Protein AF-A0A3M7BA31-F1 (afdb_monomer)

Solvent-accessible surface area (backbone atoms only — not comparable to full-atom values): 5776 Å² total; per-residue (Å²): 134,56,75,64,58,54,54,52,52,49,52,52,50,72,76,36,94,59,83,62,41,79,58,81,80,62,82,85,58,55,74,66,54,52,54,49,51,53,52,56,43,31,75,67,68,28,41,41,45,36,78,24,45,73,70,44,44,60,58,44,39,76,75,59,31,45,80,77,47,79,47,83,46,100,91,43,79,58,30,33,39,27,36,36,77,23,64,74,75,66,68,80,74,72,82,127

Sequence (96 aa):
MTQLATKMNKARQEANAGRFVYYRAIHHLFKHMMSFGCNVVDSFFLPPWIEASPEGNLLDKSFGSYVLEIKHEKDLEDYANMRRNPRALQYSSRKL

Secondary structure (DSSP, 8-state):
--HHHHHHHHHHHHH-SS--EE----TTS-HHHHHHHHHHHHHTT-PEEEEE-HHHHHHHHHTTEEEEEEEEETTEEEEEEEEE--GGGGGGG---

Nearest PDB structures (foldseek):
  3efa-assembly1_A-2  TM=8.137E-01  e=2.240E-02  Lactiplantibacillus plantarum WCFS1
  1xeb-assembly8_H  TM=7.809E-01  e=1.406E-02  Pseudomonas aeruginosa
  1xeb-assembly6_F  TM=7.574E-01  e=1.717E-02  Pseudomonas aeruginosa
  1b6b-assembly2_B  TM=7.900E-01  e=4.475E-01  Ovis aries
  1kuy-assembly1_A  TM=5.490E-01  e=2.014E-01  Ovis aries

Mean predicted aligned error: 8.69 Å

Organism: Hortaea werneckii (NCBI:txid91943)

pLDDT: mean 74.61, std 11.61, range [40.31, 89.38]

Structure (mmCIF, N/CA/C/O backbone):
data_AF-A0A3M7BA31-F1
#
_entry.id   AF-A0A3M7BA31-F1
#
loop_
_atom_site.group_PDB
_atom_site.id
_atom_site.type_symbol
_atom_site.label_atom_id
_atom_site.label_alt_id
_atom_site.label_comp_id
_atom_site.label_asym_id
_atom_site.label_en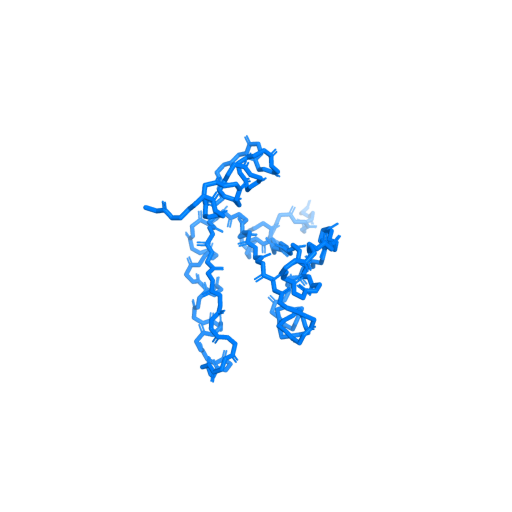tity_id
_atom_site.label_seq_id
_atom_site.pdbx_PDB_ins_code
_atom_site.Cartn_x
_atom_site.Cartn_y
_atom_site.Cartn_z
_atom_site.occupancy
_atom_site.B_iso_or_equiv
_atom_site.auth_seq_id
_atom_site.auth_comp_id
_atom_site.auth_asym_id
_atom_site.auth_atom_id
_atom_site.pdbx_PDB_model_num
ATOM 1 N N . MET A 1 1 ? 22.593 -5.330 3.880 1.00 52.59 1 MET A N 1
ATOM 2 C CA . MET A 1 1 ? 21.474 -4.712 3.129 1.00 52.59 1 MET A CA 1
ATOM 3 C C . MET A 1 1 ? 22.054 -3.848 2.022 1.00 52.59 1 MET A C 1
ATOM 5 O O . MET A 1 1 ? 23.065 -3.204 2.265 1.00 52.59 1 MET A O 1
ATOM 9 N N . THR A 1 2 ? 21.473 -3.869 0.823 1.00 70.25 2 THR A N 1
ATOM 10 C CA . THR A 1 2 ? 21.936 -3.065 -0.321 1.00 70.25 2 THR A CA 1
ATOM 11 C C . THR A 1 2 ? 21.647 -1.575 -0.103 1.00 70.25 2 THR A C 1
ATOM 13 O O . THR A 1 2 ? 20.703 -1.222 0.603 1.00 70.25 2 THR A O 1
ATOM 16 N N . GLN A 1 3 ? 22.434 -0.689 -0.724 1.00 74.12 3 GLN A N 1
ATOM 17 C CA . GLN A 1 3 ? 22.260 0.772 -0.639 1.00 74.12 3 GLN A CA 1
ATOM 18 C C . GLN A 1 3 ? 20.843 1.217 -1.053 1.00 74.12 3 GLN A C 1
ATOM 20 O O . GLN A 1 3 ? 20.269 2.126 -0.452 1.00 74.12 3 GLN A O 1
ATOM 25 N N . LEU A 1 4 ? 20.247 0.506 -2.016 1.00 67.00 4 LEU A N 1
ATOM 26 C CA . LEU A 1 4 ? 18.865 0.692 -2.454 1.00 67.00 4 LEU A CA 1
ATOM 27 C C . LEU A 1 4 ? 17.851 0.408 -1.334 1.00 67.00 4 LEU A C 1
ATOM 29 O O . LEU A 1 4 ? 16.989 1.240 -1.064 1.00 67.00 4 LEU A O 1
ATOM 33 N N . ALA A 1 5 ? 17.982 -0.718 -0.623 1.00 65.50 5 ALA A N 1
ATOM 34 C CA . ALA A 1 5 ? 17.063 -1.079 0.459 1.00 65.50 5 ALA A CA 1
ATOM 35 C C . ALA A 1 5 ? 17.063 -0.037 1.593 1.00 65.50 5 ALA A C 1
ATOM 37 O O . ALA A 1 5 ? 16.010 0.280 2.146 1.00 65.50 5 ALA A O 1
ATOM 38 N N . THR A 1 6 ? 18.226 0.542 1.904 1.00 73.94 6 THR A N 1
ATOM 39 C CA . THR A 1 6 ? 18.350 1.627 2.889 1.00 73.94 6 THR A CA 1
ATOM 40 C C . THR A 1 6 ? 17.642 2.900 2.425 1.00 73.94 6 THR A C 1
ATOM 42 O O . THR A 1 6 ? 16.896 3.499 3.199 1.00 73.94 6 THR A O 1
ATOM 45 N N . LYS A 1 7 ? 17.823 3.295 1.156 1.00 73.25 7 LYS A N 1
ATOM 46 C CA . LYS A 1 7 ? 17.159 4.468 0.565 1.00 73.25 7 LYS A CA 1
ATOM 47 C C . LYS A 1 7 ? 15.634 4.311 0.575 1.00 73.25 7 LYS A C 1
ATOM 49 O O . LYS A 1 7 ? 14.931 5.222 1.005 1.00 73.25 7 LYS A O 1
ATOM 54 N N . MET A 1 8 ? 15.133 3.138 0.185 1.00 73.06 8 MET A N 1
ATOM 55 C CA . MET A 1 8 ? 13.699 2.838 0.202 1.00 73.06 8 MET A CA 1
ATOM 56 C C . MET A 1 8 ? 13.134 2.836 1.628 1.00 73.06 8 MET A C 1
ATOM 58 O O . MET A 1 8 ? 12.096 3.438 1.877 1.00 73.06 8 MET A O 1
ATOM 62 N N . ASN A 1 9 ? 13.833 2.228 2.594 1.00 74.81 9 ASN A N 1
ATOM 63 C CA . ASN A 1 9 ? 13.411 2.254 3.999 1.00 74.81 9 ASN A CA 1
ATOM 64 C C . ASN A 1 9 ? 13.321 3.676 4.559 1.00 74.81 9 ASN A C 1
ATOM 66 O O . ASN A 1 9 ? 12.354 3.990 5.251 1.00 74.81 9 ASN A O 1
ATOM 70 N N . LYS A 1 10 ? 14.291 4.538 4.238 1.00 78.56 10 LYS A N 1
ATOM 71 C CA . LYS A 1 10 ? 14.270 5.940 4.662 1.00 78.56 10 LYS A CA 1
ATOM 72 C C . LYS A 1 10 ? 13.070 6.681 4.068 1.00 78.56 10 LYS A C 1
ATOM 74 O O . LYS A 1 10 ? 12.327 7.311 4.810 1.00 78.56 10 LYS A O 1
ATOM 79 N N . ALA A 1 11 ? 12.814 6.508 2.770 1.00 75.81 11 ALA A N 1
ATOM 80 C CA . ALA A 1 11 ? 11.649 7.099 2.112 1.00 75.81 11 ALA A CA 1
ATOM 81 C C . ALA A 1 11 ? 10.320 6.622 2.730 1.00 75.81 11 ALA A C 1
ATOM 83 O O . ALA A 1 11 ? 9.404 7.420 2.916 1.00 75.81 11 ALA A O 1
ATOM 84 N N . ARG A 1 12 ? 10.218 5.337 3.107 1.00 77.81 12 ARG A N 1
ATOM 85 C CA . ARG A 1 12 ? 9.044 4.804 3.821 1.00 77.81 12 ARG A CA 1
ATOM 86 C C . ARG A 1 12 ? 8.861 5.477 5.176 1.00 77.81 12 ARG A C 1
ATOM 88 O O . ARG A 1 12 ? 7.743 5.846 5.511 1.00 77.81 12 ARG A O 1
ATOM 95 N N . GLN A 1 13 ? 9.929 5.642 5.951 1.00 79.75 13 GLN A N 1
ATOM 96 C CA . GLN A 1 13 ? 9.856 6.301 7.258 1.00 79.75 13 GLN A CA 1
ATOM 97 C C . GLN A 1 13 ? 9.460 7.777 7.130 1.00 79.75 13 GLN A C 1
ATOM 99 O O . GLN A 1 13 ? 8.576 8.230 7.847 1.00 79.75 13 GLN A O 1
ATOM 104 N N . GLU A 1 14 ? 10.045 8.509 6.182 1.00 81.69 14 GLU A N 1
ATOM 105 C CA . GLU A 1 14 ? 9.722 9.922 5.933 1.00 81.69 14 GLU A CA 1
ATOM 106 C C . GLU A 1 14 ? 8.260 10.113 5.496 1.00 81.69 14 GLU A C 1
ATOM 108 O O . GLU A 1 14 ? 7.589 11.037 5.951 1.00 81.69 14 GLU A O 1
ATOM 113 N N . ALA A 1 15 ? 7.728 9.205 4.672 1.00 74.50 15 ALA A N 1
ATOM 114 C CA . ALA A 1 15 ? 6.344 9.261 4.202 1.00 74.50 15 ALA A CA 1
ATOM 115 C C . ALA A 1 15 ? 5.306 8.784 5.239 1.00 74.50 15 ALA A C 1
ATOM 117 O O . ALA A 1 15 ? 4.097 8.913 5.019 1.00 74.50 15 ALA A O 1
ATOM 118 N N . ASN A 1 16 ? 5.739 8.206 6.363 1.00 74.75 16 ASN A N 1
ATOM 119 C CA . ASN A 1 16 ? 4.862 7.677 7.404 1.00 74.75 16 ASN A CA 1
ATOM 120 C C . ASN A 1 16 ? 5.243 8.272 8.767 1.00 74.75 16 ASN A C 1
ATOM 122 O O . ASN A 1 16 ? 6.016 7.689 9.517 1.00 74.75 16 ASN A O 1
ATOM 126 N N . ALA A 1 17 ? 4.615 9.394 9.137 1.00 70.69 17 ALA A N 1
ATOM 127 C CA . ALA A 1 17 ? 4.803 10.033 10.447 1.00 70.69 17 ALA A CA 1
ATOM 128 C C . ALA A 1 17 ? 4.354 9.168 11.653 1.00 70.69 17 ALA A C 1
ATOM 130 O O . ALA A 1 17 ? 4.584 9.538 12.802 1.00 70.69 17 ALA A O 1
ATOM 131 N N . GLY A 1 18 ? 3.703 8.024 11.409 1.00 76.38 18 GLY A N 1
ATOM 132 C CA . GLY A 1 18 ? 3.213 7.091 12.425 1.00 76.38 18 GLY A CA 1
ATOM 133 C C . GLY A 1 18 ? 3.595 5.640 12.127 1.00 76.38 18 GLY A C 1
ATOM 134 O O . GLY A 1 18 ? 4.251 5.338 11.132 1.00 76.38 1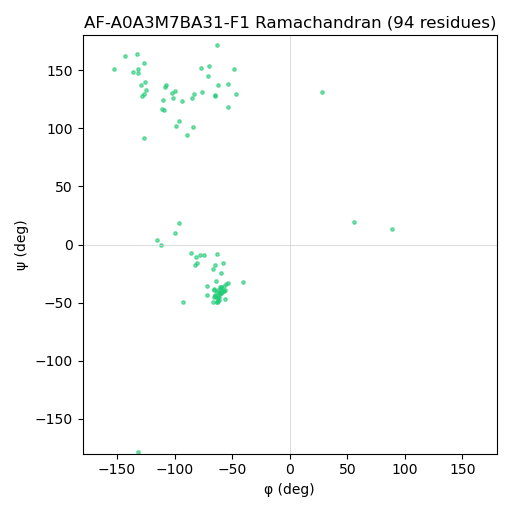8 GLY A O 1
ATOM 135 N N . ARG A 1 19 ? 3.164 4.716 12.996 1.00 78.25 19 ARG A N 1
ATOM 136 C CA . ARG A 1 19 ? 3.376 3.274 12.794 1.00 78.25 19 ARG A CA 1
ATOM 137 C C . ARG A 1 19 ? 2.667 2.814 11.516 1.00 78.25 19 ARG A C 1
ATOM 139 O O . ARG A 1 19 ? 1.523 3.187 11.270 1.00 78.25 19 ARG A O 1
ATOM 146 N N . PHE A 1 20 ? 3.335 1.977 10.735 1.00 77.69 20 PHE A N 1
ATOM 147 C CA . PHE A 1 20 ? 2.808 1.398 9.503 1.00 77.69 20 PHE A CA 1
ATOM 148 C C . PHE A 1 20 ? 3.296 -0.043 9.362 1.00 77.69 20 PHE A C 1
ATOM 150 O O . PHE A 1 20 ? 4.264 -0.445 10.014 1.00 77.69 20 PHE A O 1
ATOM 157 N N . VAL A 1 21 ? 2.636 -0.816 8.503 1.00 78.62 21 VAL A N 1
ATOM 158 C CA . VAL A 1 21 ? 3.107 -2.150 8.108 1.00 78.62 21 VAL A CA 1
ATOM 159 C C . VAL A 1 21 ? 3.568 -2.083 6.661 1.00 78.62 21 VAL A C 1
ATOM 161 O O . VAL A 1 21 ? 2.812 -1.685 5.781 1.00 78.62 21 VAL A O 1
ATOM 164 N N . TYR A 1 22 ? 4.811 -2.473 6.400 1.00 75.62 22 TYR A N 1
ATOM 165 C CA . TYR A 1 22 ? 5.273 -2.709 5.037 1.00 75.62 22 TYR A CA 1
ATOM 166 C C . TYR A 1 22 ? 5.091 -4.185 4.715 1.00 75.62 22 TYR A C 1
ATOM 168 O O . TYR A 1 22 ? 5.638 -5.037 5.417 1.00 75.62 22 TYR A O 1
ATOM 176 N N . TYR A 1 23 ? 4.354 -4.494 3.654 1.00 71.69 23 TYR A N 1
ATOM 177 C CA . TYR A 1 23 ? 4.356 -5.838 3.093 1.00 71.69 23 TYR A CA 1
ATOM 178 C C . TYR A 1 23 ? 4.615 -5.752 1.596 1.00 71.69 23 TYR A C 1
ATOM 180 O O . TYR A 1 23 ? 4.076 -4.898 0.895 1.00 71.69 23 TYR A O 1
ATOM 188 N N . ARG A 1 24 ? 5.469 -6.651 1.111 1.00 65.38 24 ARG A N 1
ATOM 189 C CA . ARG A 1 24 ? 5.741 -6.798 -0.312 1.00 65.38 24 ARG A CA 1
ATOM 190 C C . ARG A 1 24 ? 4.855 -7.918 -0.832 1.00 65.38 24 ARG A C 1
ATOM 192 O O . ARG A 1 24 ? 5.090 -9.084 -0.518 1.00 65.38 24 ARG A O 1
ATOM 199 N N . ALA A 1 25 ? 3.815 -7.561 -1.575 1.00 60.22 25 ALA A N 1
ATOM 200 C CA . ALA A 1 25 ? 3.015 -8.541 -2.288 1.00 60.22 25 ALA A CA 1
ATOM 201 C C . ALA A 1 25 ? 3.883 -9.219 -3.355 1.00 60.22 25 ALA A C 1
ATOM 203 O O . ALA A 1 25 ? 4.536 -8.548 -4.151 1.00 60.22 25 ALA A O 1
ATOM 204 N N . ILE A 1 26 ? 3.895 -10.551 -3.379 1.00 58.62 26 ILE A N 1
ATOM 205 C CA . ILE A 1 26 ? 4.356 -11.300 -4.548 1.00 58.62 26 ILE A CA 1
ATOM 206 C C . ILE A 1 26 ? 3.112 -11.490 -5.412 1.00 58.62 26 ILE A C 1
ATOM 208 O O . ILE A 1 26 ? 2.334 -12.414 -5.180 1.00 58.62 26 ILE A O 1
ATOM 212 N N . HIS A 1 27 ? 2.899 -10.589 -6.375 1.00 56.81 27 HIS A N 1
ATOM 213 C CA . HIS A 1 27 ? 1.683 -10.534 -7.203 1.00 56.81 27 HIS A CA 1
ATOM 214 C C . HIS A 1 27 ? 1.394 -11.832 -7.984 1.00 56.81 27 HIS A C 1
ATOM 216 O O . HIS A 1 27 ? 0.265 -12.043 -8.418 1.00 56.81 27 HIS A O 1
ATOM 222 N N . HIS A 1 28 ? 2.375 -12.735 -8.114 1.00 53.38 28 HIS A N 1
ATOM 223 C CA . HIS A 1 28 ? 2.229 -14.031 -8.788 1.00 53.38 28 HIS A CA 1
ATOM 224 C C . HIS A 1 28 ? 1.579 -15.135 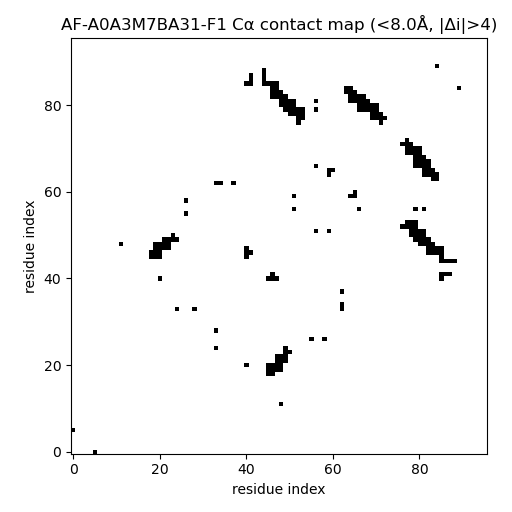-7.939 1.00 53.38 28 HIS A C 1
ATOM 226 O O . HIS A 1 28 ? 1.147 -16.142 -8.498 1.00 53.38 28 HIS A O 1
ATOM 232 N N . LEU A 1 29 ? 1.481 -14.983 -6.612 1.00 54.31 29 LEU A N 1
ATOM 233 C CA . LEU A 1 29 ? 0.797 -15.968 -5.773 1.00 54.31 29 LEU A CA 1
ATOM 234 C C . LEU A 1 29 ? -0.627 -15.500 -5.454 1.00 54.31 29 LEU A C 1
ATOM 236 O O . LEU A 1 29 ? -0.833 -14.645 -4.605 1.00 54.31 29 LEU A O 1
ATOM 240 N N . PHE A 1 30 ? -1.583 -16.096 -6.174 1.00 63.38 30 PHE A N 1
ATOM 241 C CA . PHE A 1 30 ? -3.027 -16.225 -5.929 1.00 63.38 30 PHE A CA 1
ATOM 242 C C . PHE A 1 30 ? -3.741 -15.140 -5.091 1.00 63.38 30 PHE A C 1
ATOM 244 O O . PHE A 1 30 ? -3.435 -14.896 -3.929 1.00 63.38 30 PHE A O 1
ATOM 251 N N . LYS A 1 31 ? -4.870 -14.637 -5.614 1.00 69.88 31 LYS A N 1
ATOM 252 C CA . LYS A 1 31 ? -5.835 -13.722 -4.953 1.00 69.88 31 LYS A CA 1
ATOM 253 C C . LYS A 1 31 ? -6.125 -14.036 -3.465 1.00 69.88 31 LYS A C 1
ATOM 255 O O . LYS A 1 31 ? -6.346 -13.123 -2.672 1.00 69.88 31 LYS A O 1
ATOM 260 N N . HIS A 1 32 ? -6.094 -15.311 -3.076 1.00 72.81 32 HIS A N 1
ATOM 261 C CA . HIS A 1 32 ? -6.272 -15.769 -1.694 1.00 72.81 32 HIS A CA 1
ATOM 262 C C . HIS A 1 32 ? -5.147 -15.318 -0.746 1.00 72.81 32 HIS A C 1
ATOM 264 O O . HIS A 1 32 ? -5.433 -14.923 0.381 1.00 72.81 32 HIS A O 1
ATOM 270 N N . MET A 1 33 ? -3.888 -15.308 -1.195 1.00 75.25 33 MET A N 1
ATOM 271 C CA . MET A 1 33 ? -2.757 -14.838 -0.388 1.00 75.25 33 MET A CA 1
ATOM 272 C C . MET A 1 33 ? -2.773 -13.324 -0.205 1.00 75.25 33 MET A C 1
ATOM 274 O O . MET A 1 33 ? -2.483 -12.850 0.890 1.00 75.25 33 MET A O 1
ATOM 278 N N . MET A 1 34 ? -3.197 -12.574 -1.225 1.00 78.31 34 MET A N 1
ATOM 279 C CA . MET A 1 34 ? -3.453 -11.137 -1.083 1.00 78.31 34 MET A CA 1
ATOM 280 C C . MET A 1 34 ? -4.550 -10.871 -0.054 1.00 78.31 34 MET A C 1
ATOM 282 O O . MET A 1 34 ? -4.349 -10.085 0.868 1.00 78.31 34 MET A O 1
ATOM 286 N N . SER A 1 35 ? -5.675 -11.590 -0.137 1.00 80.81 35 SER A N 1
ATOM 287 C CA . SER A 1 35 ? -6.745 -11.465 0.857 1.00 80.81 35 SER A CA 1
ATOM 288 C C . SER A 1 35 ? -6.266 -11.802 2.272 1.00 80.81 35 SER A C 1
ATOM 290 O O . SER A 1 35 ? -6.640 -11.109 3.217 1.00 80.81 35 SER A O 1
ATOM 292 N N . PHE A 1 36 ? -5.457 -12.853 2.430 1.00 81.56 36 PHE A N 1
ATOM 293 C CA . PHE A 1 36 ? -4.868 -13.221 3.715 1.00 81.56 36 PHE A CA 1
ATOM 294 C C . PHE A 1 36 ? -3.938 -12.120 4.236 1.00 81.56 36 PHE A C 1
ATOM 296 O O . PHE A 1 36 ? -4.115 -11.666 5.363 1.00 81.56 36 PHE A O 1
ATOM 303 N N . GLY A 1 37 ? -3.012 -11.630 3.406 1.00 80.69 37 GLY A N 1
ATOM 304 C CA . GLY A 1 37 ? -2.103 -10.540 3.757 1.00 80.69 37 GLY A CA 1
ATOM 305 C C . GLY A 1 37 ? -2.851 -9.281 4.192 1.00 80.69 37 GLY A C 1
ATOM 306 O O . GLY A 1 37 ? -2.567 -8.735 5.256 1.00 80.69 37 GLY A O 1
ATOM 307 N N . CYS A 1 38 ? -3.878 -8.870 3.444 1.00 81.50 38 CYS A N 1
ATOM 308 C CA . CYS A 1 38 ? -4.721 -7.736 3.816 1.00 81.50 38 CYS A CA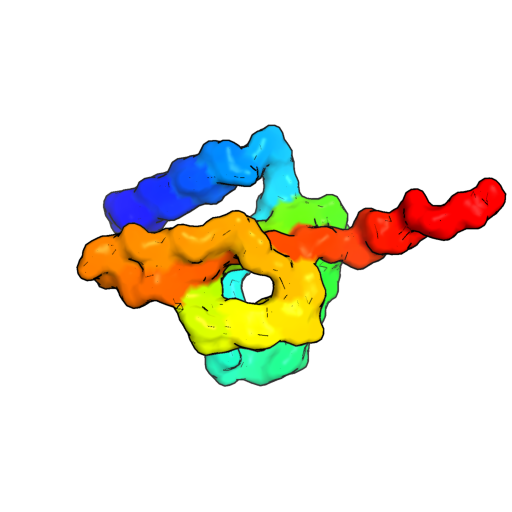 1
ATOM 309 C C . CYS A 1 38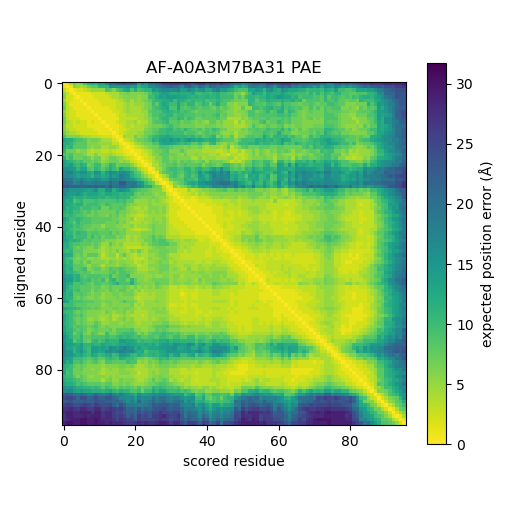 ? -5.437 -7.949 5.160 1.00 81.50 38 CYS A C 1
ATOM 311 O O . CYS A 1 38 ? -5.472 -7.025 5.969 1.00 81.50 38 CYS A O 1
ATOM 313 N N . ASN A 1 39 ? -5.969 -9.149 5.429 1.00 82.94 39 ASN A N 1
ATOM 314 C CA . ASN A 1 39 ? -6.619 -9.466 6.707 1.00 82.94 39 ASN A CA 1
ATOM 315 C C . ASN A 1 39 ? -5.623 -9.443 7.884 1.00 82.94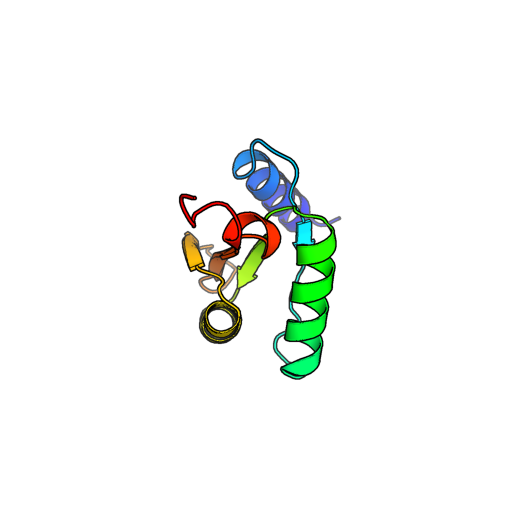 39 ASN A C 1
ATOM 317 O O . ASN A 1 39 ? -5.954 -8.960 8.969 1.00 82.94 39 ASN A O 1
ATOM 321 N N . VAL A 1 40 ? -4.398 -9.934 7.670 1.00 81.88 40 VAL A N 1
ATOM 322 C CA . VAL A 1 40 ? -3.322 -9.883 8.670 1.00 81.88 40 VAL A CA 1
ATOM 323 C C . VAL A 1 40 ? -2.973 -8.432 8.983 1.00 81.88 40 VAL A C 1
ATOM 325 O O . VAL A 1 40 ? -2.971 -8.051 10.149 1.00 81.88 40 VAL A O 1
ATOM 328 N N . VAL A 1 41 ? -2.759 -7.594 7.965 1.00 81.62 41 VAL A N 1
ATOM 329 C CA . VAL A 1 41 ? -2.475 -6.166 8.173 1.00 81.62 41 VAL A CA 1
ATOM 330 C C . VAL A 1 41 ? -3.636 -5.450 8.865 1.00 81.62 41 VAL A C 1
ATOM 332 O O . VAL A 1 41 ? -3.405 -4.674 9.791 1.00 81.62 41 VAL A O 1
ATOM 335 N N . ASP A 1 42 ? -4.879 -5.734 8.468 1.00 81.94 42 ASP A N 1
ATOM 336 C CA . ASP A 1 42 ? -6.070 -5.149 9.093 1.00 81.94 42 ASP A CA 1
ATOM 337 C C . ASP A 1 42 ? -6.133 -5.440 10.596 1.00 81.94 42 ASP A C 1
ATOM 339 O O . ASP A 1 42 ? -6.537 -4.571 11.368 1.00 81.94 42 ASP A O 1
ATOM 343 N N . SER A 1 43 ? -5.685 -6.627 11.015 1.00 82.56 43 SER A N 1
ATOM 344 C CA . SER A 1 43 ? -5.653 -7.044 12.424 1.00 82.56 43 SER A CA 1
ATOM 345 C C . SER A 1 43 ? -4.674 -6.225 13.268 1.00 82.56 43 SER A C 1
ATOM 347 O O . SER A 1 43 ? -4.825 -6.151 14.484 1.00 82.56 43 SER A O 1
ATOM 349 N N . PHE A 1 44 ? -3.686 -5.581 12.638 1.00 78.88 44 PHE A N 1
ATOM 350 C CA . PHE A 1 44 ? -2.766 -4.671 13.319 1.00 78.88 44 PHE A CA 1
ATOM 351 C C . PHE A 1 44 ? -3.303 -3.242 13.426 1.00 78.88 44 PHE A C 1
ATOM 353 O O . PHE A 1 44 ? -2.679 -2.429 14.101 1.00 78.88 44 PHE A O 1
ATOM 360 N N . PHE A 1 45 ? -4.440 -2.917 12.797 1.00 81.06 45 PHE A N 1
ATOM 361 C CA . PHE A 1 45 ? -5.022 -1.566 12.787 1.00 81.06 45 PHE A CA 1
ATOM 362 C C . PHE A 1 45 ? -4.061 -0.481 12.260 1.00 81.06 45 PHE A C 1
ATOM 364 O O . PHE A 1 45 ? -4.261 0.708 12.503 1.00 81.06 45 PHE A O 1
ATOM 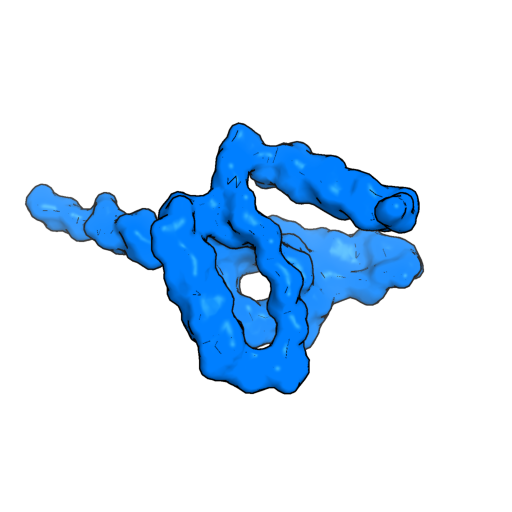371 N N . LEU A 1 46 ? -3.022 -0.879 11.521 1.00 78.25 46 LEU A N 1
ATOM 372 C CA . LEU A 1 46 ? -2.014 0.014 10.960 1.00 78.25 46 LEU A CA 1
ATOM 373 C C . LEU A 1 46 ? -2.200 0.131 9.446 1.00 78.25 46 LEU A C 1
ATOM 375 O O . LEU A 1 46 ? -2.414 -0.887 8.783 1.00 78.25 46 LEU A O 1
ATOM 379 N N . PRO A 1 47 ? -2.096 1.341 8.871 1.00 80.19 47 PRO A N 1
ATOM 380 C CA . PRO A 1 47 ? -2.178 1.503 7.429 1.00 80.19 47 PRO A CA 1
ATOM 381 C C . PRO A 1 47 ? -0.982 0.805 6.759 1.00 80.19 47 PRO A C 1
ATOM 383 O O . PRO A 1 47 ? 0.164 1.062 7.149 1.00 80.19 47 PRO A O 1
ATOM 386 N N . PRO A 1 48 ? -1.203 -0.075 5.764 1.00 81.44 48 PRO A N 1
ATOM 387 C CA . PRO A 1 48 ? -0.103 -0.628 4.997 1.00 81.44 48 PRO A CA 1
ATOM 388 C C . PRO A 1 48 ? 0.522 0.405 4.071 1.00 81.44 48 PRO A C 1
ATOM 390 O O . PRO A 1 48 ? -0.184 1.208 3.458 1.00 81.44 48 PRO A O 1
ATOM 393 N N . TRP A 1 49 ? 1.837 0.291 3.906 1.00 84.75 49 TRP A N 1
ATOM 394 C CA . TRP A 1 49 ? 2.583 0.885 2.805 1.00 84.75 49 TRP A CA 1
ATOM 395 C C . TRP A 1 49 ? 2.889 -0.185 1.761 1.00 84.75 49 TRP A C 1
ATOM 397 O O . TRP A 1 49 ? 3.465 -1.224 2.096 1.00 84.75 49 TRP A O 1
ATOM 407 N N . ILE A 1 50 ? 2.522 0.081 0.510 1.00 84.56 50 ILE A N 1
ATOM 408 C CA . ILE A 1 50 ? 2.656 -0.854 -0.607 1.00 84.56 50 ILE A CA 1
ATOM 409 C C . ILE A 1 50 ? 3.457 -0.166 -1.711 1.00 84.56 50 ILE A C 1
ATOM 411 O O . ILE A 1 50 ? 3.165 0.967 -2.076 1.00 84.56 50 ILE A O 1
ATOM 415 N N . GLU A 1 51 ? 4.448 -0.864 -2.248 1.00 85.06 51 GLU A N 1
ATOM 416 C CA . GLU A 1 51 ? 5.162 -0.475 -3.466 1.00 85.06 51 GLU A CA 1
ATOM 417 C C . GLU A 1 51 ? 4.779 -1.473 -4.552 1.00 85.06 51 GLU A C 1
ATOM 419 O O . GLU A 1 51 ? 5.047 -2.670 -4.412 1.00 85.06 51 GLU A O 1
ATOM 424 N N . ALA A 1 52 ? 4.122 -0.995 -5.603 1.00 80.81 52 ALA A N 1
ATOM 425 C CA . ALA A 1 52 ? 3.574 -1.840 -6.653 1.00 80.81 52 ALA A CA 1
ATOM 426 C C . ALA A 1 52 ? 4.074 -1.405 -8.031 1.00 80.81 52 ALA A C 1
ATOM 428 O O . ALA A 1 52 ? 4.133 -0.211 -8.320 1.00 80.81 52 ALA A O 1
ATOM 429 N N . SER A 1 53 ? 4.380 -2.377 -8.895 1.00 80.88 53 SER A N 1
ATOM 430 C CA . SER A 1 53 ? 4.556 -2.121 -10.329 1.00 80.88 53 SER A CA 1
ATOM 431 C C . SER A 1 53 ? 3.236 -1.624 -10.949 1.00 80.88 53 SER A C 1
ATOM 433 O O . SER A 1 53 ? 2.185 -1.674 -10.289 1.00 80.88 53 SER A O 1
ATOM 435 N N . PRO A 1 54 ? 3.233 -1.180 -12.216 1.00 79.19 54 PRO A N 1
ATOM 436 C CA . PRO A 1 54 ? 2.012 -0.758 -12.897 1.00 79.19 54 PRO A CA 1
ATOM 437 C C . PRO A 1 54 ? 0.937 -1.859 -12.915 1.00 79.19 54 PRO A C 1
ATOM 439 O O . PRO A 1 54 ? -0.240 -1.582 -12.672 1.00 79.19 54 PRO A O 1
ATOM 442 N N . GLU A 1 55 ? 1.335 -3.119 -13.104 1.00 76.25 55 GLU A N 1
ATOM 443 C CA . GLU A 1 55 ? 0.452 -4.291 -13.069 1.00 76.25 55 GLU A CA 1
ATOM 444 C C . GLU A 1 55 ? -0.001 -4.602 -11.640 1.00 76.25 55 GLU A C 1
ATOM 446 O O . GLU A 1 55 ? -1.186 -4.849 -11.395 1.00 76.25 55 GLU A O 1
ATOM 451 N N . GLY A 1 56 ? 0.926 -4.550 -10.677 1.00 76.38 56 GLY A N 1
ATOM 452 C CA . GLY A 1 56 ? 0.633 -4.801 -9.267 1.00 76.38 56 GLY A CA 1
ATOM 453 C C . GLY A 1 56 ? -0.400 -3.827 -8.694 1.00 76.38 56 GLY A C 1
ATOM 454 O O . GLY A 1 56 ? -1.296 -4.228 -7.952 1.00 76.38 56 GLY A O 1
ATOM 455 N N . ASN A 1 57 ? -0.348 -2.564 -9.127 1.00 81.44 57 ASN A N 1
ATOM 456 C CA . ASN A 1 57 ? -1.268 -1.503 -8.719 1.00 81.44 57 ASN A CA 1
ATOM 457 C C . ASN A 1 57 ? -2.738 -1.852 -9.012 1.00 81.44 57 ASN A C 1
ATOM 459 O O . ASN A 1 57 ? -3.618 -1.606 -8.183 1.00 81.44 57 ASN A O 1
ATOM 463 N N . LEU A 1 58 ? -3.023 -2.468 -10.166 1.00 81.88 58 LEU A N 1
ATOM 464 C CA . LEU A 1 58 ? -4.384 -2.885 -10.522 1.00 81.88 58 LEU A CA 1
ATOM 465 C C . LEU A 1 58 ? -4.926 -3.943 -9.554 1.00 81.88 58 LEU A C 1
ATOM 467 O O . LEU A 1 58 ? -6.086 -3.862 -9.138 1.00 81.88 58 LEU A O 1
ATOM 471 N N . LEU A 1 59 ? -4.086 -4.905 -9.158 1.00 82.31 59 LEU A N 1
ATOM 472 C CA . LEU A 1 59 ? -4.471 -5.922 -8.185 1.00 82.31 59 LEU A CA 1
ATOM 473 C C . LEU A 1 59 ? -4.708 -5.291 -6.813 1.00 82.31 59 LEU A C 1
ATOM 475 O O . LEU A 1 59 ? -5.765 -5.510 -6.223 1.00 82.31 59 LEU A O 1
ATOM 479 N N . ASP A 1 60 ? -3.774 -4.476 -6.326 1.00 83.44 60 ASP A N 1
ATOM 480 C CA . ASP A 1 60 ? -3.870 -3.824 -5.018 1.00 83.44 60 ASP A CA 1
ATOM 481 C C . ASP A 1 60 ? -5.112 -2.916 -4.907 1.00 83.44 60 ASP A C 1
ATOM 483 O O . ASP A 1 60 ? -5.800 -2.926 -3.880 1.00 83.44 60 ASP A O 1
ATOM 487 N N . LYS A 1 61 ? -5.490 -2.211 -5.984 1.00 87.06 61 LYS A N 1
ATOM 488 C CA . LYS A 1 61 ? -6.749 -1.443 -6.055 1.00 87.06 61 LYS A CA 1
ATOM 489 C C . LYS A 1 61 ? -7.987 -2.302 -5.812 1.00 87.06 61 LYS A C 1
ATOM 491 O O . LYS A 1 61 ? -8.895 -1.875 -5.100 1.00 87.06 61 LYS A O 1
ATOM 496 N N . SER A 1 62 ? -8.019 -3.528 -6.339 1.00 85.44 62 SER A N 1
ATOM 497 C CA . SER A 1 62 ? -9.150 -4.448 -6.133 1.00 85.44 62 SER A CA 1
ATOM 498 C C . SER A 1 62 ? -9.335 -4.876 -4.668 1.00 85.44 62 SER A C 1
ATOM 500 O O . SER A 1 62 ? -10.419 -5.314 -4.287 1.00 85.44 62 SER A O 1
ATOM 502 N N . PHE A 1 63 ? -8.306 -4.696 -3.832 1.00 83.56 63 PHE A N 1
ATOM 503 C CA . PHE A 1 63 ? -8.340 -4.946 -2.388 1.00 83.56 63 PHE A CA 1
ATOM 504 C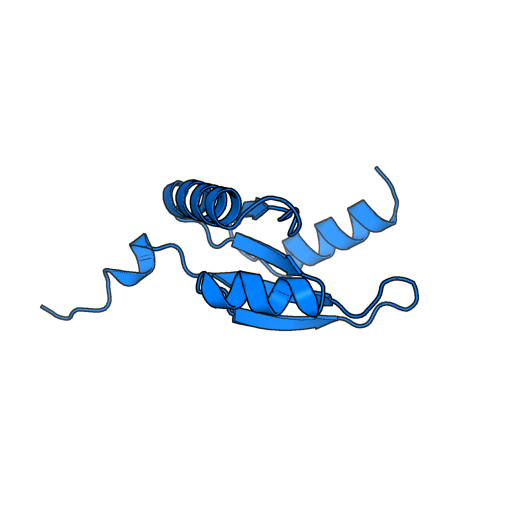 C . PHE A 1 63 ? -8.543 -3.675 -1.548 1.00 83.56 63 PHE A C 1
ATOM 506 O O . PHE A 1 63 ? -8.476 -3.723 -0.317 1.00 83.56 63 PHE A O 1
ATOM 513 N N . GLY A 1 64 ? -8.860 -2.545 -2.186 1.00 85.56 64 GLY A N 1
ATOM 514 C CA . GLY A 1 64 ? -9.157 -1.277 -1.518 1.00 85.56 64 GLY A CA 1
ATOM 515 C C . GLY A 1 64 ? -7.932 -0.403 -1.261 1.00 85.56 64 GLY A C 1
ATOM 516 O O . GLY A 1 64 ? -8.024 0.549 -0.483 1.00 85.56 64 GLY A O 1
ATOM 517 N N . SER A 1 65 ? -6.795 -0.716 -1.886 1.00 87.62 65 SER A N 1
ATOM 518 C CA . SER A 1 65 ? -5.644 0.180 -1.890 1.00 87.62 65 SER A CA 1
ATOM 519 C C . SER A 1 65 ? -5.848 1.330 -2.884 1.00 87.62 65 SER A C 1
ATOM 521 O O . SER A 1 65 ? -6.534 1.197 -3.895 1.00 87.62 65 SER A O 1
ATOM 523 N N . TYR A 1 66 ? -5.230 2.472 -2.618 1.00 88.81 66 TYR A N 1
ATOM 524 C CA . TYR A 1 66 ? -5.251 3.664 -3.455 1.00 88.81 66 TYR A CA 1
ATOM 525 C C . TYR A 1 66 ? -3.831 4.196 -3.644 1.00 88.81 66 TYR A C 1
ATOM 527 O O . TYR A 1 66 ? -2.962 4.005 -2.792 1.00 88.81 66 TYR A O 1
ATOM 535 N N . VAL A 1 67 ? -3.591 4.846 -4.783 1.00 89.38 67 VAL A N 1
ATOM 536 C CA . VAL A 1 67 ? -2.285 5.426 -5.123 1.00 89.38 67 VAL A CA 1
ATOM 537 C C . VAL A 1 67 ? -2.088 6.715 -4.331 1.00 89.38 67 VAL A C 1
ATOM 539 O O . VAL A 1 67 ? -2.976 7.565 -4.316 1.00 89.38 67 VAL A O 1
ATOM 542 N N . LEU A 1 68 ? -0.929 6.854 -3.691 1.00 87.00 68 LEU A N 1
ATOM 543 C CA . LEU A 1 68 ? -0.477 8.110 -3.094 1.00 87.00 68 LEU A CA 1
ATOM 544 C C . LEU A 1 68 ? 0.381 8.907 -4.068 1.00 87.00 68 LEU A C 1
ATOM 546 O O . LEU A 1 68 ? 0.157 10.095 -4.265 1.00 87.00 68 LEU A O 1
ATOM 550 N N . GLU A 1 69 ? 1.368 8.242 -4.660 1.00 87.31 69 GLU A N 1
ATOM 551 C CA . GLU A 1 69 ? 2.321 8.848 -5.582 1.00 87.31 69 GLU A CA 1
ATOM 552 C C . GLU A 1 69 ? 2.843 7.797 -6.564 1.00 87.31 69 GLU A C 1
ATOM 554 O O . GLU A 1 69 ? 2.913 6.606 -6.244 1.00 87.31 69 GLU A O 1
ATOM 559 N N . ILE A 1 70 ? 3.215 8.251 -7.758 1.00 85.44 70 ILE A N 1
ATOM 560 C CA . ILE A 1 70 ? 3.943 7.457 -8.749 1.00 85.44 70 ILE A CA 1
ATOM 561 C C . ILE A 1 70 ? 5.399 7.910 -8.695 1.00 85.44 70 ILE A C 1
ATOM 563 O O . ILE A 1 70 ? 5.677 9.110 -8.716 1.00 85.44 70 ILE A O 1
ATOM 567 N N . LYS A 1 71 ? 6.322 6.955 -8.592 1.00 83.00 71 LYS A N 1
ATOM 568 C CA . LYS A 1 71 ? 7.761 7.194 -8.607 1.00 83.00 71 LYS A CA 1
ATOM 569 C C . LYS A 1 71 ? 8.368 6.696 -9.904 1.00 83.00 71 LYS A C 1
ATOM 571 O O . LYS A 1 71 ? 8.108 5.580 -10.343 1.00 83.00 71 LYS A O 1
ATOM 576 N N . HIS A 1 72 ? 9.229 7.548 -10.442 1.00 80.62 72 HIS A N 1
ATOM 577 C CA . HIS A 1 72 ? 10.074 7.274 -11.590 1.00 80.62 72 HIS A CA 1
ATOM 578 C C . HIS A 1 72 ? 11.508 7.164 -11.081 1.00 80.62 72 HIS A C 1
ATOM 580 O O . HIS A 1 72 ? 12.053 8.131 -10.540 1.00 80.62 72 HIS A O 1
ATOM 586 N N . GLU A 1 73 ? 12.121 5.994 -11.207 1.00 75.00 73 GLU A N 1
ATOM 587 C CA . GLU A 1 73 ? 13.491 5.770 -10.756 1.00 75.00 73 GLU A CA 1
ATOM 588 C C . GLU A 1 73 ? 14.291 5.190 -11.922 1.00 75.00 73 GLU A C 1
ATOM 590 O O . GLU A 1 73 ? 13.855 4.282 -12.600 1.00 75.00 73 GLU A O 1
ATOM 595 N N . LYS A 1 74 ? 15.452 5.763 -12.240 1.00 68.06 74 LYS A N 1
ATOM 596 C CA . LYS A 1 74 ? 16.115 5.523 -13.537 1.00 68.06 74 LYS A CA 1
ATOM 597 C C . LYS A 1 74 ? 16.475 4.049 -13.804 1.00 68.06 74 LYS A C 1
ATOM 599 O O . LYS A 1 74 ? 16.585 3.655 -14.960 1.00 68.06 74 LYS A O 1
ATOM 604 N N . ASP A 1 75 ? 16.633 3.274 -12.731 1.00 69.19 75 ASP A N 1
ATOM 605 C CA . ASP A 1 75 ? 17.053 1.868 -12.738 1.00 69.19 75 ASP A CA 1
ATOM 606 C C . ASP A 1 75 ? 15.934 0.899 -12.305 1.00 69.19 75 ASP A C 1
ATOM 608 O O . ASP A 1 75 ? 16.150 -0.311 -12.236 1.00 69.19 75 ASP A O 1
ATOM 612 N N . LEU A 1 76 ? 14.748 1.415 -11.972 1.00 61.25 76 LEU A N 1
ATOM 613 C CA . LEU A 1 76 ? 13.569 0.627 -11.620 1.00 61.25 76 LEU A CA 1
ATOM 614 C C . LEU A 1 76 ? 12.414 1.116 -12.487 1.00 61.25 76 LEU A C 1
ATOM 616 O O . LEU A 1 76 ? 12.136 2.308 -12.514 1.00 61.25 76 LEU A O 1
ATOM 620 N N . GLU A 1 77 ? 11.726 0.212 -13.179 1.00 71.81 77 GLU A N 1
ATOM 621 C CA . GLU A 1 77 ? 10.486 0.574 -13.873 1.00 71.81 77 GLU A CA 1
ATOM 622 C C . GLU A 1 77 ? 9.542 1.356 -12.945 1.00 71.81 77 GLU A C 1
ATOM 624 O O . GLU A 1 77 ? 9.577 1.189 -11.719 1.00 71.81 77 GLU A O 1
ATOM 629 N N . ASP A 1 78 ? 8.716 2.222 -13.534 1.00 80.69 78 ASP A N 1
ATOM 630 C CA . ASP A 1 78 ? 7.777 3.070 -12.803 1.00 80.69 78 ASP A CA 1
ATOM 631 C C . ASP A 1 78 ? 7.004 2.268 -11.753 1.00 80.69 78 ASP A C 1
ATOM 633 O O . ASP A 1 78 ? 6.414 1.230 -12.050 1.00 80.69 78 ASP A O 1
ATOM 637 N N . TYR A 1 79 ? 6.970 2.759 -10.516 1.00 81.44 79 TYR A N 1
ATOM 638 C CA . TYR A 1 79 ? 6.256 2.091 -9.433 1.00 81.44 79 TYR A CA 1
ATOM 639 C C . TYR A 1 79 ? 5.378 3.066 -8.661 1.00 81.44 79 TYR A C 1
ATOM 641 O O . TYR A 1 79 ? 5.678 4.248 -8.506 1.00 81.44 79 TYR A O 1
ATOM 649 N N . ALA A 1 80 ? 4.255 2.567 -8.164 1.00 85.94 80 ALA A N 1
ATOM 650 C CA . ALA A 1 80 ? 3.321 3.324 -7.356 1.00 85.94 80 ALA A CA 1
ATOM 651 C C . ALA A 1 80 ? 3.538 3.019 -5.876 1.00 85.94 80 ALA A C 1
ATOM 653 O O . ALA A 1 80 ? 3.557 1.856 -5.464 1.00 85.94 80 ALA A O 1
ATOM 654 N N . ASN A 1 81 ? 3.607 4.073 -5.067 1.00 86.81 81 ASN A N 1
ATOM 655 C CA . ASN A 1 81 ? 3.389 3.952 -3.636 1.00 86.81 81 ASN A CA 1
ATOM 656 C C . ASN A 1 81 ? 1.890 4.025 -3.377 1.00 86.81 81 ASN A C 1
ATOM 658 O O . ASN A 1 81 ? 1.203 4.964 -3.790 1.00 86.81 81 ASN A O 1
ATOM 662 N N . MET A 1 82 ? 1.378 3.019 -2.689 1.00 87.62 82 MET A N 1
ATOM 663 C CA . MET A 1 82 ? -0.036 2.855 -2.413 1.00 87.62 82 MET A CA 1
ATOM 664 C C . MET A 1 82 ? -0.277 2.676 -0.920 1.00 87.62 82 MET A C 1
ATOM 666 O O . MET A 1 82 ? 0.593 2.240 -0.162 1.00 87.62 82 MET A O 1
ATOM 670 N N . ARG A 1 83 ? -1.498 3.001 -0.503 1.00 87.00 83 ARG A N 1
ATOM 671 C CA . ARG A 1 83 ? -1.990 2.769 0.853 1.00 87.00 83 ARG A CA 1
ATOM 672 C C . ARG A 1 83 ? -3.358 2.142 0.844 1.00 87.00 83 ARG A C 1
ATOM 674 O O . ARG A 1 83 ? -4.071 2.199 -0.145 1.00 87.00 83 ARG A O 1
ATOM 681 N N . ARG A 1 84 ? -3.741 1.596 1.989 1.00 86.19 84 ARG A N 1
ATOM 682 C CA . ARG A 1 84 ? -5.094 1.126 2.267 1.00 86.19 84 ARG A CA 1
ATOM 683 C C . ARG A 1 84 ? -5.494 1.586 3.659 1.00 86.19 84 ARG A C 1
ATOM 685 O O . ARG A 1 84 ? -4.651 1.695 4.546 1.00 86.19 84 ARG A O 1
ATOM 692 N N . ASN A 1 85 ? -6.779 1.846 3.858 1.00 83.50 85 ASN A N 1
ATOM 693 C CA . ASN A 1 85 ? -7.300 2.086 5.199 1.00 83.50 85 ASN A CA 1
ATOM 694 C C . ASN A 1 85 ? -7.587 0.735 5.873 1.00 83.50 85 ASN A C 1
ATOM 696 O O . ASN A 1 85 ? -8.278 -0.088 5.264 1.00 83.50 85 ASN A O 1
ATOM 700 N N . PRO A 1 86 ? -7.101 0.494 7.104 1.00 76.25 86 PRO A N 1
ATOM 701 C CA . PRO A 1 86 ? -7.475 -0.681 7.884 1.00 76.25 86 PRO A CA 1
ATOM 702 C C . PRO A 1 86 ? -8.997 -0.801 8.002 1.00 76.25 86 PRO A C 1
ATOM 704 O O . PRO A 1 86 ? -9.673 0.199 8.257 1.00 76.25 86 PRO A O 1
ATOM 707 N N . ARG A 1 87 ? -9.555 -2.011 7.874 1.00 72.38 87 ARG A N 1
ATOM 708 C CA . ARG A 1 87 ? -11.020 -2.225 7.956 1.00 72.38 87 ARG A CA 1
ATOM 709 C C . ARG A 1 87 ? -11.668 -1.654 9.220 1.00 72.38 87 ARG A C 1
ATOM 711 O O . ARG A 1 87 ? -12.795 -1.177 9.161 1.00 72.38 87 ARG A O 1
ATOM 718 N N . ALA A 1 88 ? -10.972 -1.651 10.352 1.00 61.88 88 ALA A N 1
ATOM 719 C CA . ALA A 1 88 ? -11.494 -1.080 11.592 1.00 61.88 88 ALA A CA 1
ATOM 720 C C . ALA A 1 88 ? -11.750 0.436 11.515 1.00 61.88 88 ALA A C 1
ATOM 722 O O . ALA A 1 88 ? -12.703 0.929 12.112 1.00 61.88 88 ALA A O 1
ATOM 723 N N . LEU A 1 89 ? -10.960 1.163 10.720 1.00 53.78 89 LEU A N 1
ATOM 724 C CA . LEU A 1 89 ? -11.161 2.592 10.464 1.00 53.78 89 LEU A CA 1
ATOM 725 C C . LEU A 1 89 ? -12.345 2.864 9.517 1.00 53.78 89 LEU A C 1
ATOM 727 O O . LEU A 1 89 ? -12.759 4.010 9.380 1.00 53.78 89 LEU A O 1
ATOM 731 N N . GLN A 1 90 ? -12.938 1.836 8.894 1.00 54.00 90 GLN A N 1
ATOM 732 C CA . GLN A 1 90 ? -14.158 1.986 8.090 1.00 54.00 90 GLN A CA 1
ATOM 733 C C . GLN A 1 90 ? -15.442 2.003 8.942 1.00 54.00 90 GLN A C 1
ATOM 735 O O . GLN A 1 90 ? -16.470 2.485 8.471 1.00 54.00 90 GLN A O 1
ATOM 740 N N . TYR A 1 91 ? -15.403 1.532 10.197 1.00 48.78 91 TYR A N 1
ATOM 741 C CA . TYR A 1 91 ? -16.594 1.448 11.057 1.00 48.78 91 TYR A CA 1
ATOM 742 C C . TYR A 1 91 ? -16.979 2.763 11.759 1.00 48.78 91 TYR A C 1
ATOM 744 O O . TYR A 1 91 ? -18.082 2.849 12.292 1.00 48.78 91 TYR A O 1
ATOM 752 N N . SER A 1 92 ? -16.144 3.810 11.738 1.00 48.44 92 SER A N 1
ATOM 753 C CA . SER A 1 92 ? -16.394 5.040 12.517 1.00 48.44 92 SER A CA 1
ATOM 754 C C . SER A 1 92 ? -17.083 6.184 11.757 1.00 48.44 92 SER A C 1
ATOM 756 O O . SER A 1 92 ? -17.012 7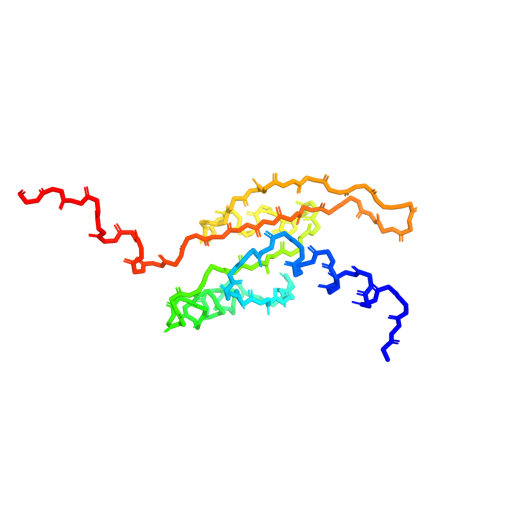.330 12.192 1.00 48.44 92 SER A O 1
ATOM 758 N N . SER A 1 93 ? -17.733 5.922 10.620 1.00 46.44 93 SER A N 1
ATOM 759 C CA . SER A 1 93 ? -18.428 6.969 9.841 1.00 46.44 93 SER A CA 1
ATOM 760 C C . SER A 1 93 ? -19.948 6.809 9.756 1.00 46.44 93 SER A C 1
ATOM 762 O O . SER A 1 93 ? -20.616 7.644 9.145 1.00 46.44 93 SER A O 1
ATOM 764 N N . ARG A 1 94 ? -20.541 5.817 10.435 1.00 44.78 94 ARG A N 1
ATOM 765 C CA . ARG A 1 94 ? -21.986 5.843 10.697 1.00 44.78 94 ARG A CA 1
ATOM 766 C C . ARG A 1 94 ? -22.239 6.690 11.939 1.00 44.78 94 ARG A C 1
ATOM 768 O O . ARG A 1 94 ? -22.015 6.231 13.054 1.00 44.78 94 ARG A O 1
ATOM 775 N N . LYS A 1 95 ? -22.674 7.934 11.718 1.00 43.34 95 LYS A N 1
ATOM 776 C CA . LYS A 1 95 ? -23.327 8.748 12.748 1.00 43.34 95 LYS A CA 1
ATOM 777 C C . LYS A 1 95 ? -24.492 7.929 13.323 1.00 43.34 95 LYS A C 1
ATOM 779 O O . LYS A 1 95 ? -25.374 7.538 12.557 1.00 43.34 95 LYS A O 1
ATOM 784 N N . LEU A 1 96 ? -24.430 7.632 14.619 1.00 40.31 96 LEU A N 1
ATOM 785 C CA . LEU A 1 96 ? -25.615 7.373 15.437 1.00 40.31 96 LEU A CA 1
ATOM 786 C C . LEU A 1 96 ? -26.283 8.713 15.748 1.00 40.31 96 LEU A C 1
ATOM 788 O O . LEU A 1 96 ? -25.528 9.701 15.917 1.00 40.31 96 LEU A O 1
#

Foldseek 3Di:
DDPVVVVVVVVVCVVDVDDADEDEDPVPDDPVVVVVVLVVRLVVQHKYKYKAAPVRQVSVVVVAKDFPDWDDDPPDHIITTIIHGRPVVVPPPPDD

Radius of gyration: 14.21 Å; Cα contacts (8 Å, |Δi|>4): 114; chains: 1; bounding box: 48×26×29 Å